Protein AF-A0AAV1S290-F1 (afdb_monomer)

pLDDT: mean 89.33, std 6.55, range [64.69, 96.38]

Organism: NCBI:txid77055

Sequence (113 aa):
MLTPLIVGIFFGVETLSGVLAGSLVSGVQIAISASNTGGAWGNAKKLYREHARSLGPKGSDPYKAAVIGDTIGDPLKDTSRSSLNILIKLMAVGSLVFASFFATHGGLLFKIF

InterPro domains:
  IPR004131 Pyrophosphate-energised proton pump [PF03030] (1-98)
  IPR004131 Pyrophosphate-energised proton pump [PTHR31998] (1-102)

Radius of gyration: 21.75 Å; Cα contacts (8 Å, |Δi|>4): 122; chains: 1; bounding box: 54×18×57 Å

Secondary structure (DSSP, 8-state):
-HHHHHHHHHHHHHHHHHHHHHHHHHHHHHHHHHHHHHHHHHHHHHHHHH-HHHH--TTSHHHHHHHHHHHHHHIIIIIIHHHHHHHHHHHHHHHHHTHHHHHHH--HHHHH-

Foldseek 3Di:
DCVLVVCLAAANDVSLVVVLVVLVVVLVVQLVVLQVQLVVLVVVLVCCVVPCVPQNHPPDPSNVVSVVSNVVSCCSNPPSNVVSVVVSVCSVVVNVVCVVVSNVRHNNNVVVD

Solvent-accessible surface area (backbone atoms only — not comparable to full-atom values): 5774 Å² total; per-residue (Å²): 122,62,61,50,55,54,36,17,40,40,55,10,59,69,52,37,49,52,51,53,54,52,50,47,67,54,46,52,55,53,31,52,51,31,30,50,53,13,49,49,25,42,49,51,39,48,46,36,72,76,39,28,90,81,69,39,45,88,84,35,71,67,46,51,53,27,48,52,43,22,64,62,14,45,54,29,37,69,45,51,24,57,49,46,59,48,50,49,52,51,44,53,52,52,39,60,76,42,39,72,55,22,70,74,68,23,20,45,54,77,72,78,106

Structure (mmCIF, N/CA/C/O backbone):
data_AF-A0AAV1S290-F1
#
_entry.id   AF-A0AAV1S290-F1
#
loop_
_atom_site.group_PDB
_atom_site.id
_atom_site.type_symbol
_atom_site.label_atom_id
_atom_site.label_alt_id
_atom_site.label_comp_id
_atom_site.label_asym_id
_atom_site.label_entity_id
_atom_site.label_seq_id
_atom_site.pdbx_PDB_ins_code
_atom_site.Cartn_x
_atom_site.Cartn_y
_atom_site.Cartn_z
_atom_site.occupancy
_atom_site.B_iso_or_equiv
_atom_site.auth_seq_id
_atom_site.auth_comp_id
_atom_site.auth_asym_id
_atom_site.auth_atom_id
_atom_site.pdbx_PDB_model_num
ATOM 1 N N . MET A 1 1 ? -4.314 8.255 9.714 1.00 81.44 1 MET A N 1
ATOM 2 C CA . MET A 1 1 ? -4.560 9.095 10.908 1.00 81.44 1 MET A CA 1
ATOM 3 C C . MET A 1 1 ? -6.001 9.006 11.367 1.00 81.44 1 MET A C 1
ATOM 5 O O . MET A 1 1 ? -6.225 8.589 12.489 1.00 81.44 1 MET A O 1
ATOM 9 N N . LEU A 1 2 ? -6.973 9.337 10.513 1.00 92.44 2 LEU A N 1
ATOM 10 C CA . LEU A 1 2 ? -8.388 9.301 10.901 1.00 92.44 2 LEU A CA 1
ATOM 11 C C . LEU A 1 2 ? -8.963 7.881 11.003 1.00 92.44 2 LEU A C 1
ATOM 13 O O . LEU A 1 2 ? -9.849 7.655 11.814 1.00 92.44 2 LEU A O 1
ATOM 17 N N . THR A 1 3 ? -8.441 6.917 10.235 1.00 93.94 3 THR A N 1
ATOM 18 C CA . THR A 1 3 ? -8.982 5.548 10.193 1.00 93.94 3 THR A CA 1
ATOM 19 C C . THR A 1 3 ? -9.060 4.877 11.570 1.00 93.94 3 THR A C 1
ATOM 21 O O . THR A 1 3 ? -10.154 4.443 11.918 1.00 93.94 3 THR A O 1
ATOM 24 N N . PRO A 1 4 ? -7.995 4.839 12.403 1.00 93.00 4 PRO A N 1
ATOM 25 C CA . PRO A 1 4 ? -8.104 4.258 13.742 1.00 93.00 4 PRO A CA 1
ATOM 26 C C . PRO A 1 4 ? -9.115 4.967 14.646 1.00 93.00 4 PRO A C 1
ATOM 28 O O . PRO A 1 4 ? -9.819 4.305 15.398 1.00 93.00 4 PRO A O 1
ATOM 31 N N . LEU A 1 5 ? -9.220 6.298 14.550 1.00 94.50 5 LEU A N 1
ATOM 32 C CA . LEU A 1 5 ? -10.158 7.088 15.353 1.00 94.50 5 LEU A CA 1
ATOM 33 C C . LEU A 1 5 ? -11.606 6.785 14.965 1.00 94.50 5 LEU A C 1
ATOM 35 O O . LEU A 1 5 ? -12.413 6.461 15.825 1.00 94.50 5 LEU A O 1
ATOM 39 N N . ILE A 1 6 ? -11.924 6.845 13.671 1.00 95.75 6 ILE A N 1
ATOM 40 C CA . ILE A 1 6 ? -13.277 6.591 13.164 1.00 95.75 6 ILE A CA 1
ATOM 41 C C . ILE A 1 6 ? -13.682 5.144 13.463 1.00 95.75 6 ILE A C 1
ATOM 43 O O . ILE A 1 6 ? -14.743 4.905 14.034 1.00 95.75 6 ILE A O 1
ATOM 47 N N . VAL A 1 7 ? -12.827 4.173 13.129 1.00 96.38 7 VAL A N 1
ATOM 48 C CA . VAL A 1 7 ? -13.148 2.755 13.334 1.00 96.38 7 VAL A CA 1
ATOM 49 C C . VAL A 1 7 ? -13.249 2.428 14.825 1.00 96.38 7 VAL A C 1
ATOM 51 O O . VAL A 1 7 ? -14.226 1.812 15.238 1.00 96.38 7 VAL A O 1
ATOM 54 N N . GLY A 1 8 ? -12.308 2.893 15.650 1.00 93.81 8 GLY A N 1
ATOM 55 C CA . GLY A 1 8 ? -12.325 2.645 17.092 1.00 93.81 8 GLY A CA 1
ATOM 56 C C . GLY A 1 8 ? -13.527 3.276 17.804 1.00 93.81 8 GLY A C 1
ATOM 57 O O . GLY A 1 8 ? -14.170 2.618 18.621 1.00 93.81 8 GLY A O 1
ATOM 58 N N . ILE A 1 9 ? -13.884 4.522 17.467 1.00 95.88 9 ILE A N 1
ATOM 59 C CA . ILE A 1 9 ? -15.011 5.236 18.092 1.00 95.88 9 ILE A CA 1
ATOM 60 C C . ILE A 1 9 ? -16.352 4.607 17.699 1.00 95.88 9 ILE A C 1
ATOM 62 O O . ILE A 1 9 ? -17.172 4.313 18.568 1.00 95.88 9 ILE A O 1
ATOM 66 N N . PHE A 1 10 ? -16.586 4.373 16.407 1.00 96.19 10 PHE A N 1
ATOM 67 C CA . PHE A 1 10 ? -17.898 3.924 15.939 1.00 96.19 10 PHE A CA 1
ATOM 68 C C . PHE A 1 10 ? -18.083 2.405 16.018 1.00 96.19 10 PHE A C 1
ATOM 70 O O . PHE A 1 10 ? -19.162 1.957 16.397 1.00 96.19 10 PHE A O 1
ATOM 77 N N . PHE A 1 11 ? -17.044 1.620 15.718 1.00 95.81 11 PHE A N 1
ATOM 78 C CA . PHE A 1 11 ? -17.137 0.166 15.518 1.00 95.81 11 PHE A CA 1
ATOM 79 C C . PHE A 1 11 ? -16.351 -0.673 16.539 1.00 95.81 11 PHE A C 1
ATOM 81 O O . PHE A 1 11 ? -16.409 -1.900 16.488 1.00 95.81 11 PHE A O 1
ATOM 88 N N . GLY A 1 12 ? -15.623 -0.045 17.464 1.00 94.12 12 GLY A N 1
ATOM 89 C CA . GLY A 1 12 ? -14.958 -0.745 18.564 1.00 94.12 12 GLY A CA 1
ATOM 90 C C . GLY A 1 12 ? -13.632 -1.416 18.195 1.00 94.12 12 GLY A C 1
ATOM 91 O O . GLY A 1 12 ? -13.101 -1.273 17.087 1.00 94.12 12 GLY A O 1
ATOM 92 N N . VAL A 1 13 ? -13.060 -2.119 19.175 1.00 94.69 13 VAL A N 1
ATOM 93 C CA . VAL A 1 13 ? -11.685 -2.645 19.123 1.00 94.69 13 VAL A CA 1
ATOM 94 C C . VAL A 1 13 ? -11.570 -3.914 18.278 1.00 94.69 13 VAL A C 1
ATOM 96 O O . VAL A 1 13 ? -10.538 -4.143 17.646 1.00 94.69 13 VAL A O 1
ATOM 99 N N . GLU A 1 14 ? -12.633 -4.707 18.200 1.00 94.62 14 GLU A N 1
ATOM 100 C CA . GLU A 1 14 ? -12.727 -5.934 17.411 1.00 94.62 14 GLU A CA 1
ATOM 101 C C . GLU A 1 14 ? -12.650 -5.607 15.916 1.00 94.62 14 GLU A C 1
ATOM 103 O O . GLU A 1 14 ? -11.806 -6.140 15.192 1.00 94.62 14 GLU A O 1
ATOM 108 N N . THR A 1 15 ? -13.460 -4.641 15.467 1.00 95.50 15 THR A N 1
ATOM 109 C CA . THR A 1 15 ? -13.440 -4.159 14.078 1.00 95.50 15 THR A CA 1
ATOM 110 C C . THR A 1 15 ? -12.101 -3.504 13.748 1.00 95.50 15 THR A C 1
ATOM 112 O O . THR A 1 15 ? -11.517 -3.771 12.695 1.00 95.50 15 THR A O 1
ATOM 115 N N . LEU A 1 16 ? -11.570 -2.684 14.663 1.00 94.00 16 LEU A N 1
ATOM 116 C CA . LEU A 1 16 ? -10.261 -2.053 14.495 1.00 94.00 16 LEU A CA 1
ATOM 117 C C . LEU A 1 16 ? -9.142 -3.094 14.339 1.00 94.00 16 LEU A C 1
ATOM 119 O O . LEU A 1 16 ? -8.261 -2.919 13.498 1.00 94.00 16 LEU A O 1
ATOM 123 N N . SER A 1 17 ? -9.205 -4.203 15.077 1.00 93.81 17 SER A N 1
ATOM 124 C CA . SER A 1 17 ? -8.230 -5.296 14.983 1.00 93.81 17 SER A CA 1
ATOM 125 C C . SER A 1 17 ? -8.263 -5.968 13.607 1.00 93.81 17 SER A C 1
ATOM 127 O O . SER A 1 17 ? -7.209 -6.211 13.014 1.00 93.81 17 SER A O 1
ATOM 129 N N . GLY A 1 18 ? -9.460 -6.184 13.051 1.00 95.75 18 GLY A N 1
ATOM 130 C CA . GLY A 1 18 ? -9.635 -6.673 11.680 1.00 95.75 18 GLY A CA 1
ATOM 131 C C . GLY A 1 18 ? -9.061 -5.718 10.628 1.00 95.75 18 GLY A C 1
ATOM 132 O O . GLY A 1 18 ? -8.340 -6.150 9.726 1.00 95.75 18 GLY A O 1
ATOM 133 N N . VAL A 1 19 ? -9.303 -4.410 10.772 1.00 95.25 19 VAL A N 1
ATOM 134 C CA . VAL A 1 19 ? -8.745 -3.382 9.874 1.00 95.25 19 VAL A CA 1
ATOM 135 C C . VAL A 1 19 ? -7.216 -3.369 9.927 1.00 95.25 19 VAL A C 1
ATOM 137 O O . VAL A 1 19 ? -6.567 -3.309 8.881 1.00 95.25 19 VAL A O 1
ATOM 140 N N . LEU A 1 20 ? -6.621 -3.467 11.119 1.00 93.38 20 LEU A N 1
ATOM 141 C CA . LEU A 1 20 ? -5.167 -3.509 11.276 1.00 93.38 20 LEU A CA 1
ATOM 142 C C . LEU A 1 20 ? -4.565 -4.749 10.609 1.00 93.38 20 LEU A C 1
ATOM 144 O O . LEU A 1 20 ? -3.660 -4.605 9.784 1.00 93.38 20 LEU A O 1
ATOM 148 N N . ALA A 1 21 ? -5.102 -5.939 10.895 1.00 94.75 21 ALA A N 1
ATOM 149 C CA . ALA A 1 21 ? -4.636 -7.186 10.293 1.00 94.75 21 ALA A CA 1
ATOM 150 C C . ALA A 1 21 ? -4.772 -7.167 8.760 1.00 94.75 21 ALA A C 1
ATOM 152 O O . ALA A 1 21 ? -3.809 -7.464 8.050 1.00 94.75 21 ALA A O 1
ATOM 153 N N . GLY A 1 22 ? -5.929 -6.737 8.243 1.00 94.44 22 GLY A N 1
ATOM 154 C CA . GLY A 1 22 ? -6.194 -6.635 6.807 1.00 94.44 22 GLY A CA 1
ATOM 155 C C . GLY A 1 22 ? -5.287 -5.625 6.101 1.00 94.44 22 GLY A C 1
ATOM 156 O O . GLY A 1 22 ? -4.729 -5.920 5.041 1.00 94.44 22 GLY A O 1
ATOM 157 N N . SER A 1 23 ? -5.086 -4.448 6.701 1.00 92.75 23 SER A N 1
ATOM 158 C CA . SER A 1 23 ? -4.217 -3.405 6.140 1.00 92.75 23 SER A CA 1
ATOM 159 C C . SER A 1 23 ? -2.750 -3.835 6.066 1.00 92.75 23 SER A C 1
ATOM 161 O O . SER A 1 23 ? -2.059 -3.488 5.110 1.00 92.75 23 SER A O 1
ATOM 163 N N . LEU A 1 24 ? -2.289 -4.639 7.030 1.00 91.44 24 LEU A N 1
ATOM 164 C CA . LEU A 1 24 ? -0.942 -5.195 7.035 1.00 91.44 24 LEU A CA 1
ATOM 165 C C . LEU A 1 24 ? -0.753 -6.193 5.887 1.00 91.44 24 LEU A C 1
ATOM 167 O O . LEU A 1 24 ? 0.147 -6.014 5.066 1.00 91.44 24 LEU A O 1
ATOM 171 N N . VAL A 1 25 ? -1.597 -7.228 5.809 1.00 93.56 25 VAL A N 1
ATOM 172 C CA . VAL A 1 25 ? -1.405 -8.316 4.832 1.00 93.56 25 VAL A CA 1
ATOM 173 C C . VAL A 1 25 ? -1.596 -7.849 3.389 1.00 93.56 25 VAL A C 1
ATOM 175 O O . VAL A 1 25 ? -0.859 -8.284 2.508 1.00 93.56 25 VAL A O 1
ATOM 178 N N . SER A 1 26 ? -2.524 -6.920 3.146 1.00 92.56 26 SER A N 1
ATOM 179 C CA . SER A 1 26 ? -2.747 -6.348 1.811 1.00 92.56 26 SER A CA 1
ATOM 180 C C . SER A 1 26 ? -1.699 -5.292 1.445 1.00 92.56 26 SER A C 1
ATOM 182 O O . SER A 1 26 ? -1.133 -5.319 0.350 1.00 92.56 26 SER A O 1
ATOM 184 N N . GLY A 1 27 ? -1.382 -4.378 2.368 1.00 89.88 27 GLY A N 1
ATOM 185 C CA . GLY A 1 27 ? -0.470 -3.265 2.115 1.00 89.88 27 GLY A CA 1
ATOM 186 C C . GLY A 1 27 ? 0.961 -3.715 1.822 1.00 89.88 27 GLY A C 1
ATOM 187 O O . GLY A 1 27 ? 1.622 -3.130 0.963 1.00 89.88 27 GLY A O 1
ATOM 188 N N . VAL A 1 28 ? 1.428 -4.788 2.470 1.00 90.00 28 VAL A N 1
ATOM 189 C CA . VAL A 1 28 ? 2.767 -5.353 2.229 1.00 90.00 28 VAL A CA 1
ATOM 190 C C . VAL A 1 28 ? 2.919 -5.852 0.788 1.00 90.00 28 VAL A C 1
ATOM 192 O O . VAL A 1 28 ? 3.946 -5.594 0.161 1.00 90.00 28 VAL A O 1
ATOM 195 N N . GLN A 1 29 ? 1.899 -6.505 0.226 1.00 91.88 29 GLN A N 1
ATOM 196 C CA . GLN A 1 29 ? 1.952 -7.026 -1.146 1.00 91.88 29 GLN A CA 1
ATOM 197 C C . GLN A 1 29 ? 2.094 -5.896 -2.179 1.00 91.88 29 GLN A C 1
ATOM 199 O O . GLN A 1 29 ? 2.936 -5.961 -3.082 1.00 91.88 29 GLN A O 1
ATOM 204 N N . ILE A 1 30 ? 1.316 -4.822 -2.018 1.00 91.56 30 ILE A N 1
ATOM 205 C CA . ILE A 1 30 ? 1.379 -3.653 -2.906 1.00 91.56 30 ILE A CA 1
ATOM 206 C C . ILE A 1 30 ? 2.710 -2.912 -2.730 1.00 91.56 30 ILE A C 1
ATOM 208 O O . ILE A 1 30 ? 3.341 -2.541 -3.716 1.00 91.56 30 ILE A O 1
ATOM 212 N N . ALA A 1 31 ? 3.189 -2.747 -1.494 1.00 89.00 31 ALA A N 1
ATOM 213 C CA . ALA A 1 31 ? 4.458 -2.071 -1.234 1.00 89.00 31 ALA A CA 1
ATOM 214 C C . ALA A 1 31 ? 5.650 -2.791 -1.892 1.00 89.00 31 ALA A C 1
ATOM 216 O O . ALA A 1 31 ? 6.515 -2.141 -2.484 1.00 89.00 31 ALA A O 1
ATOM 217 N N . ILE A 1 32 ? 5.684 -4.127 -1.824 1.00 90.81 32 ILE A N 1
ATOM 218 C CA . ILE A 1 32 ? 6.743 -4.937 -2.442 1.00 90.81 32 ILE A CA 1
ATOM 219 C C . ILE A 1 32 ? 6.655 -4.869 -3.968 1.00 90.81 32 ILE A C 1
ATOM 221 O O . ILE A 1 32 ? 7.661 -4.605 -4.627 1.00 90.81 32 ILE A O 1
ATOM 225 N N . SER A 1 33 ? 5.466 -5.073 -4.540 1.00 92.31 33 SER A N 1
ATOM 226 C CA . SER A 1 33 ? 5.292 -5.047 -5.997 1.00 92.31 33 SER A CA 1
ATOM 227 C C . SER A 1 33 ? 5.632 -3.678 -6.597 1.00 92.31 33 SER A C 1
ATOM 229 O O . SER A 1 33 ? 6.402 -3.616 -7.552 1.00 92.31 33 SER A O 1
ATOM 231 N N . ALA A 1 34 ? 5.173 -2.579 -5.991 1.00 91.12 34 ALA A N 1
ATOM 232 C CA . ALA A 1 34 ? 5.497 -1.218 -6.422 1.00 91.12 34 ALA A CA 1
ATOM 233 C C . ALA A 1 34 ? 7.011 -0.940 -6.382 1.00 91.12 34 ALA A C 1
ATOM 235 O O . ALA A 1 34 ? 7.577 -0.405 -7.337 1.00 91.12 34 ALA A O 1
ATOM 236 N N . SER A 1 35 ? 7.678 -1.369 -5.305 1.00 90.12 35 SER A N 1
ATOM 237 C CA . SER A 1 35 ? 9.131 -1.253 -5.159 1.00 90.12 35 SER A CA 1
ATOM 238 C C . SER A 1 35 ? 9.889 -1.998 -6.250 1.00 90.12 35 SER A C 1
ATOM 240 O O . SER A 1 35 ? 10.821 -1.458 -6.845 1.00 90.12 35 SER A O 1
ATOM 242 N N . ASN A 1 36 ? 9.518 -3.256 -6.476 1.00 92.75 36 ASN A N 1
ATOM 243 C CA . ASN A 1 36 ? 10.235 -4.132 -7.391 1.00 92.75 36 ASN A CA 1
ATOM 244 C C . ASN A 1 36 ? 10.031 -3.683 -8.835 1.00 92.75 36 ASN A C 1
ATOM 246 O O . ASN A 1 36 ? 11.000 -3.606 -9.584 1.00 92.75 36 ASN A O 1
ATOM 250 N N . THR A 1 37 ? 8.805 -3.310 -9.201 1.00 93.19 37 THR A N 1
ATOM 251 C CA . THR A 1 37 ? 8.490 -2.794 -10.534 1.00 93.19 37 THR A CA 1
ATOM 252 C C . THR A 1 37 ? 9.225 -1.485 -10.817 1.00 93.19 37 THR A C 1
ATOM 254 O O . THR A 1 37 ? 9.898 -1.372 -11.842 1.00 93.19 37 THR A O 1
ATOM 257 N N . GLY A 1 38 ? 9.183 -0.514 -9.897 1.00 92.44 38 GLY A N 1
ATOM 258 C CA . GLY A 1 38 ? 9.892 0.751 -10.097 1.00 92.44 38 GLY A CA 1
ATOM 259 C C . GLY A 1 38 ? 11.416 0.584 -10.125 1.00 92.44 38 GLY A C 1
ATOM 260 O O . GLY A 1 38 ? 12.093 1.203 -10.947 1.00 92.44 38 GLY A O 1
ATOM 261 N N . GLY A 1 39 ? 11.966 -0.299 -9.285 1.00 91.56 39 GLY A N 1
ATOM 262 C CA . GLY A 1 39 ? 13.388 -0.650 -9.319 1.00 91.56 39 GLY A CA 1
ATOM 263 C C . GLY A 1 39 ? 13.798 -1.347 -10.620 1.00 91.56 39 GLY A C 1
ATOM 264 O O . GLY A 1 39 ? 14.838 -1.022 -11.193 1.00 91.56 39 GLY A O 1
ATOM 265 N N . ALA A 1 40 ? 12.966 -2.260 -11.128 1.00 93.94 40 ALA A N 1
ATOM 266 C CA . ALA A 1 40 ? 13.210 -2.963 -12.383 1.00 93.94 40 ALA A CA 1
ATOM 267 C C . ALA A 1 40 ? 13.234 -2.004 -13.580 1.00 93.94 40 ALA A C 1
ATOM 269 O O . ALA A 1 40 ? 14.162 -2.072 -14.385 1.00 93.94 40 ALA A O 1
ATOM 270 N N . TRP A 1 41 ? 12.281 -1.071 -13.678 1.00 93.06 41 TRP A N 1
ATOM 271 C CA . TRP A 1 41 ? 12.271 -0.078 -14.757 1.00 93.06 41 TRP A CA 1
ATOM 272 C C . TRP A 1 41 ? 13.441 0.909 -14.680 1.00 93.06 41 TRP A C 1
ATOM 274 O O . TRP A 1 41 ? 14.052 1.205 -15.712 1.00 93.06 41 TRP A O 1
ATOM 284 N N . GLY A 1 42 ? 13.839 1.335 -13.478 1.00 91.25 42 GLY A N 1
ATOM 285 C CA . GLY A 1 42 ? 15.040 2.158 -13.305 1.00 91.25 42 GLY A CA 1
ATOM 286 C C . GLY A 1 42 ? 16.323 1.435 -13.714 1.00 91.25 42 GLY A C 1
ATOM 287 O O . GLY A 1 42 ? 17.156 1.990 -14.440 1.00 91.25 42 GLY A O 1
ATOM 288 N N . ASN A 1 43 ? 16.454 0.161 -13.337 1.00 91.62 43 ASN A N 1
ATOM 289 C CA . ASN A 1 43 ? 17.580 -0.673 -13.754 1.00 91.62 43 ASN A CA 1
ATOM 290 C C . ASN A 1 43 ? 17.566 -0.935 -15.266 1.00 91.62 43 ASN A C 1
ATOM 292 O O . ASN A 1 43 ? 18.614 -0.847 -15.902 1.00 91.62 43 ASN A O 1
ATOM 296 N N . ALA A 1 44 ? 16.396 -1.166 -15.867 1.00 89.25 44 ALA A N 1
ATOM 297 C CA . ALA A 1 44 ? 16.260 -1.338 -17.311 1.00 89.25 44 ALA A CA 1
ATOM 298 C C . ALA A 1 44 ? 16.757 -0.101 -18.074 1.00 89.25 44 ALA A C 1
ATOM 300 O O . ALA A 1 44 ? 17.592 -0.223 -18.968 1.00 89.25 44 ALA A O 1
ATOM 301 N N . LYS A 1 45 ? 16.350 1.111 -17.675 1.00 88.12 45 LYS A N 1
ATOM 302 C CA . LYS A 1 45 ? 16.869 2.365 -18.253 1.00 88.12 45 LYS A CA 1
ATOM 303 C C . LYS A 1 45 ? 18.383 2.513 -18.070 1.00 88.12 45 LYS A C 1
ATOM 305 O O . LYS A 1 45 ? 19.057 3.027 -18.968 1.00 88.12 45 LYS A O 1
ATOM 310 N N . LYS A 1 46 ? 18.935 2.085 -16.928 1.00 87.38 46 LYS A N 1
ATOM 311 C CA . LYS A 1 46 ? 20.386 2.104 -16.681 1.00 87.38 46 LYS A CA 1
ATOM 312 C C . LYS A 1 46 ? 21.130 1.141 -17.614 1.00 87.38 46 LYS A C 1
ATOM 314 O O . LYS A 1 46 ? 22.153 1.538 -18.169 1.00 87.38 46 LYS A O 1
ATOM 319 N N . LEU A 1 47 ? 20.583 -0.048 -17.876 1.00 86.94 47 LEU A N 1
ATOM 320 C CA . LEU A 1 47 ? 21.175 -1.031 -18.791 1.00 86.94 47 LEU A CA 1
ATOM 321 C C . LEU A 1 47 ? 21.361 -0.481 -20.209 1.00 86.94 47 LEU A C 1
ATOM 323 O O . LEU A 1 47 ? 22.408 -0.718 -20.801 1.00 86.94 47 LEU A O 1
ATOM 327 N N . TYR A 1 48 ? 20.431 0.329 -20.727 1.00 83.69 48 TYR A N 1
ATOM 328 C CA . TYR A 1 48 ? 20.615 1.002 -22.025 1.00 83.69 48 TYR A CA 1
ATOM 329 C C . TYR A 1 48 ? 21.790 1.996 -22.039 1.00 83.69 48 TYR A C 1
ATOM 331 O O . TYR A 1 48 ? 22.345 2.280 -23.099 1.00 83.69 48 TYR A O 1
ATOM 339 N N . ARG A 1 49 ? 22.188 2.547 -20.882 1.00 72.25 49 ARG A N 1
ATOM 340 C CA . ARG A 1 49 ? 23.371 3.421 -20.783 1.00 72.25 49 ARG A CA 1
ATOM 341 C C . ARG A 1 49 ? 24.669 2.619 -20.815 1.00 72.25 49 ARG A C 1
ATOM 343 O O . ARG A 1 49 ? 25.644 3.098 -21.379 1.00 72.25 49 ARG A O 1
ATOM 350 N N . GLU A 1 50 ? 24.668 1.432 -20.214 1.00 80.69 50 GLU A N 1
ATOM 351 C CA . GLU A 1 50 ? 25.842 0.557 -20.092 1.00 80.69 50 GLU A CA 1
ATOM 352 C C . GLU A 1 50 ? 26.034 -0.334 -21.340 1.00 80.69 50 GLU A C 1
ATOM 354 O O . GLU A 1 50 ? 27.161 -0.567 -21.763 1.00 80.69 50 GLU A O 1
ATOM 359 N N . HIS A 1 51 ? 24.943 -0.752 -21.995 1.00 78.44 51 HIS A N 1
ATOM 360 C CA . HIS A 1 51 ? 24.922 -1.675 -23.141 1.00 78.44 51 HIS A CA 1
ATOM 361 C C . HIS A 1 51 ? 24.371 -1.021 -24.421 1.00 78.44 51 HIS A C 1
ATOM 363 O O . HIS A 1 51 ? 23.672 -1.642 -25.224 1.00 78.44 51 HIS A O 1
ATOM 369 N N . ALA A 1 52 ? 24.716 0.250 -24.640 1.00 67.19 52 ALA A N 1
ATOM 370 C CA . ALA A 1 52 ? 24.238 1.051 -25.771 1.00 67.19 52 ALA A CA 1
ATOM 371 C C . ALA A 1 52 ? 24.535 0.436 -27.158 1.00 67.19 52 ALA A C 1
ATOM 373 O O . ALA A 1 52 ? 23.842 0.742 -28.126 1.00 67.19 52 ALA A O 1
ATOM 374 N N . ARG A 1 53 ? 25.551 -0.436 -27.267 1.00 64.69 53 ARG A N 1
ATOM 375 C CA . ARG A 1 53 ? 25.917 -1.123 -28.520 1.00 64.69 53 ARG A CA 1
ATOM 376 C C . ARG A 1 53 ? 24.967 -2.257 -28.920 1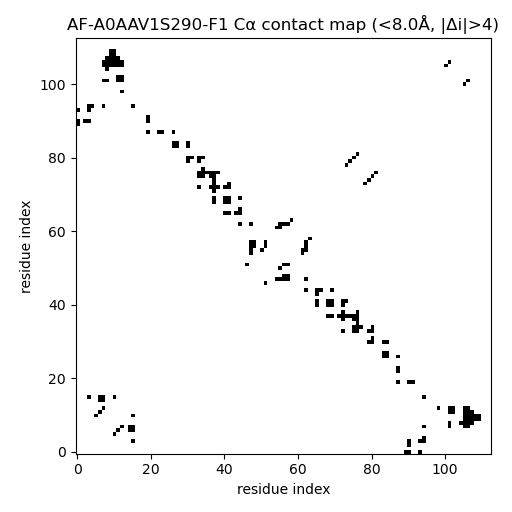.00 64.69 53 ARG A C 1
ATOM 378 O O . ARG A 1 53 ? 24.872 -2.522 -30.111 1.00 64.69 53 ARG A O 1
ATOM 385 N N . SER A 1 54 ? 24.301 -2.923 -27.974 1.00 72.81 54 SER A N 1
ATOM 386 C CA . SER A 1 54 ? 23.417 -4.069 -28.261 1.00 72.81 54 SER A CA 1
ATOM 387 C C . SER A 1 54 ? 21.933 -3.724 -28.167 1.00 72.81 54 SER A C 1
ATOM 389 O O . SER A 1 54 ? 21.135 -4.266 -28.923 1.00 72.81 54 SER A O 1
ATOM 391 N N . LEU A 1 55 ? 21.562 -2.817 -27.258 1.00 72.38 55 LEU A N 1
ATOM 392 C CA . LEU A 1 55 ? 20.167 -2.441 -27.005 1.00 72.38 55 LEU A CA 1
ATOM 393 C C . LEU A 1 55 ? 19.745 -1.160 -27.744 1.00 72.38 55 LEU A C 1
ATOM 395 O O . LEU A 1 55 ? 18.558 -0.894 -27.899 1.00 72.38 55 LEU A O 1
ATOM 399 N N . GLY A 1 56 ? 20.711 -0.384 -28.234 1.00 71.31 56 GLY A N 1
ATOM 400 C CA . GLY A 1 56 ? 20.490 0.877 -28.935 1.00 71.31 56 GLY A CA 1
ATOM 401 C C . GLY A 1 56 ? 21.008 2.084 -28.143 1.00 71.31 56 GLY A C 1
ATOM 402 O O . GLY A 1 56 ? 20.981 2.088 -26.908 1.00 71.31 56 GLY A O 1
ATOM 403 N N . PRO A 1 57 ? 21.498 3.131 -28.832 1.00 76.25 57 PRO A N 1
ATOM 404 C CA . PRO A 1 57 ? 22.070 4.303 -28.184 1.00 76.25 57 PRO A CA 1
ATOM 405 C C . PRO A 1 57 ? 21.000 5.148 -27.483 1.00 76.25 57 PRO A C 1
ATOM 407 O O . PRO A 1 57 ? 19.799 5.045 -27.760 1.00 76.25 57 PRO A O 1
ATOM 410 N N . LYS A 1 58 ? 21.440 6.045 -26.591 1.00 76.06 58 LYS A N 1
ATOM 411 C CA . LYS A 1 58 ? 20.566 7.075 -26.010 1.00 76.06 58 LYS A CA 1
ATOM 412 C C . LYS A 1 58 ? 19.851 7.842 -27.126 1.00 76.06 58 L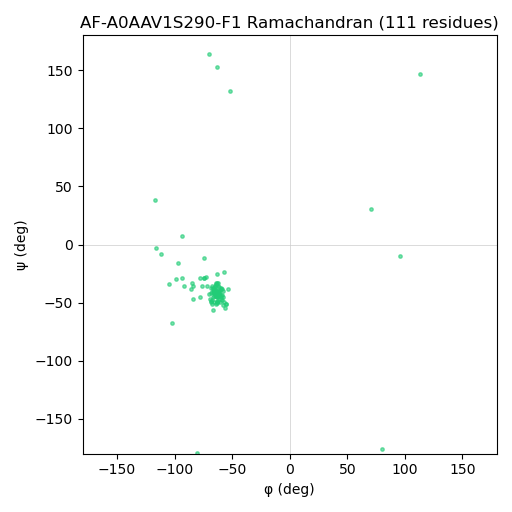YS A C 1
ATOM 414 O O . LYS A 1 58 ? 20.487 8.296 -28.070 1.00 76.06 58 LYS A O 1
ATOM 419 N N . GLY A 1 59 ? 18.538 8.000 -26.984 1.00 78.50 59 GLY A N 1
ATOM 420 C CA . GLY A 1 59 ? 17.685 8.670 -27.972 1.00 78.50 59 GLY A CA 1
ATOM 421 C C . GLY A 1 59 ? 16.994 7.727 -28.961 1.00 78.50 59 GLY A C 1
ATOM 422 O O . GLY A 1 59 ? 16.070 8.166 -29.641 1.00 78.50 59 GLY A O 1
ATOM 423 N N . SER A 1 60 ? 17.368 6.444 -28.989 1.00 85.12 60 SER A N 1
ATOM 424 C CA . SER A 1 60 ? 16.602 5.410 -29.691 1.00 85.12 60 SER A CA 1
ATOM 425 C C . SER A 1 60 ? 15.207 5.232 -29.076 1.00 85.12 60 SER A C 1
ATOM 427 O O . SER A 1 60 ? 14.992 5.495 -27.889 1.00 85.12 60 SER A O 1
ATOM 429 N N . ASP A 1 61 ? 14.246 4.780 -29.873 1.00 87.75 61 ASP A N 1
ATOM 430 C CA . ASP A 1 61 ? 12.880 4.528 -29.406 1.00 87.75 61 ASP A CA 1
ATOM 431 C C . ASP A 1 61 ? 12.786 3.517 -28.245 1.00 87.75 61 ASP A C 1
ATOM 433 O O . ASP A 1 61 ? 12.076 3.820 -27.280 1.00 87.75 61 ASP A O 1
ATOM 437 N N . PRO A 1 62 ? 13.550 2.402 -28.210 1.00 85.75 62 PRO A N 1
ATOM 438 C CA . PRO A 1 62 ? 13.571 1.531 -27.032 1.00 85.75 62 PRO A CA 1
ATOM 439 C C . PRO A 1 62 ? 14.133 2.219 -25.773 1.00 85.75 62 PRO A C 1
ATOM 441 O O . PRO A 1 62 ? 13.627 1.993 -24.672 1.00 85.75 62 PRO A O 1
ATOM 444 N N . TYR A 1 63 ? 15.105 3.133 -25.906 1.00 88.00 63 TYR A N 1
ATOM 445 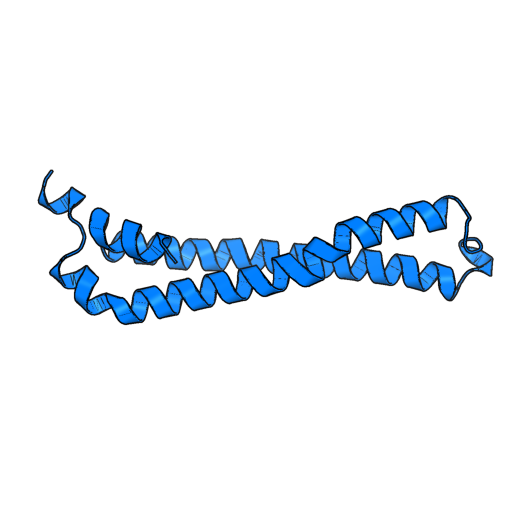C CA . TYR A 1 63 ? 15.573 3.942 -24.773 1.00 88.00 63 TYR A CA 1
ATOM 446 C C . TYR A 1 63 ? 14.485 4.897 -24.262 1.00 88.00 63 TYR A C 1
ATOM 448 O O . TYR A 1 63 ? 14.312 5.031 -23.051 1.00 88.00 63 TYR A O 1
ATOM 456 N N . LYS A 1 64 ? 13.727 5.547 -25.157 1.00 89.31 64 LYS A N 1
ATOM 457 C CA . LYS A 1 64 ? 12.606 6.419 -24.760 1.00 89.31 64 LYS A CA 1
ATOM 458 C C . LYS A 1 64 ? 11.528 5.632 -24.011 1.00 89.31 64 LYS A C 1
ATOM 460 O O . LYS A 1 64 ? 11.047 6.109 -22.988 1.00 89.31 64 LYS A O 1
ATOM 465 N N . ALA A 1 65 ? 11.209 4.415 -24.456 1.00 89.50 65 ALA A N 1
ATOM 466 C CA . ALA A 1 65 ? 10.275 3.537 -23.753 1.00 89.50 65 ALA A CA 1
ATOM 467 C C . ALA A 1 65 ? 10.770 3.177 -22.339 1.00 89.50 65 ALA A C 1
ATOM 469 O O . ALA A 1 65 ? 10.007 3.252 -21.377 1.00 89.50 65 ALA A O 1
ATOM 470 N N . ALA A 1 66 ? 12.064 2.871 -22.184 1.00 90.31 66 ALA A N 1
ATOM 471 C CA . ALA A 1 66 ? 12.660 2.622 -20.870 1.00 90.31 66 ALA A CA 1
ATOM 472 C C . ALA A 1 66 ? 12.638 3.866 -19.960 1.00 90.31 66 ALA A C 1
ATOM 474 O O . ALA A 1 66 ? 12.451 3.741 -18.751 1.00 90.31 66 ALA A O 1
ATOM 475 N N . VAL A 1 67 ? 12.792 5.070 -20.526 1.00 92.12 67 VAL A N 1
ATOM 476 C CA . VAL A 1 67 ? 12.639 6.331 -19.781 1.00 92.12 67 VAL A CA 1
ATOM 477 C C . VAL A 1 67 ? 11.209 6.502 -19.275 1.00 92.12 67 VAL A C 1
ATOM 479 O O . VAL A 1 67 ? 11.044 6.822 -18.103 1.00 92.12 67 VAL A O 1
ATOM 482 N N . ILE A 1 68 ? 10.198 6.229 -20.107 1.00 93.69 68 ILE A N 1
ATOM 483 C CA . ILE A 1 68 ? 8.787 6.283 -19.693 1.00 93.69 68 ILE A CA 1
ATOM 484 C C . ILE A 1 68 ? 8.526 5.296 -18.547 1.00 93.69 68 ILE A C 1
ATOM 486 O O . ILE A 1 68 ? 7.912 5.669 -17.550 1.00 93.69 68 ILE A O 1
ATOM 490 N N . GLY A 1 69 ? 9.036 4.063 -18.654 1.00 93.25 69 GLY A N 1
ATOM 491 C CA . GLY A 1 69 ? 8.921 3.064 -17.588 1.00 93.25 69 GLY A CA 1
ATOM 492 C C . GLY A 1 69 ? 9.522 3.536 -16.261 1.00 93.25 69 GLY A C 1
ATOM 493 O O . GLY A 1 69 ? 8.883 3.412 -15.221 1.00 93.25 69 GLY A O 1
ATOM 494 N N . ASP A 1 70 ? 10.721 4.126 -16.282 1.00 93.31 70 ASP A N 1
ATOM 495 C CA . ASP A 1 70 ? 11.346 4.676 -15.070 1.00 93.31 70 ASP A CA 1
ATOM 496 C C . ASP A 1 70 ? 10.524 5.832 -14.484 1.00 93.31 70 ASP A C 1
ATOM 498 O O . ASP A 1 70 ? 10.273 5.843 -13.286 1.00 93.31 70 ASP A O 1
ATOM 502 N N . THR A 1 71 ? 9.992 6.729 -15.323 1.00 93.44 71 THR A N 1
ATOM 503 C CA . THR A 1 71 ? 9.133 7.840 -14.875 1.00 93.44 71 THR A CA 1
ATOM 504 C C . THR A 1 71 ? 7.837 7.362 -14.216 1.00 93.44 71 THR A C 1
ATOM 506 O O . THR A 1 71 ? 7.380 7.973 -13.253 1.00 93.44 71 THR A O 1
ATOM 509 N N . ILE A 1 72 ? 7.248 6.257 -14.686 1.00 91.94 72 ILE A N 1
ATOM 510 C CA . ILE A 1 72 ? 6.100 5.617 -14.017 1.00 91.94 72 ILE A CA 1
ATOM 511 C C . ILE A 1 72 ? 6.550 4.926 -12.717 1.00 91.94 72 ILE A C 1
ATOM 513 O O . ILE A 1 72 ? 5.822 4.913 -11.724 1.00 91.94 72 ILE A O 1
ATOM 517 N N . GLY A 1 73 ? 7.753 4.351 -12.709 1.00 91.75 73 GLY A N 1
ATOM 518 C CA . GLY A 1 73 ? 8.336 3.640 -11.574 1.00 91.75 73 GLY A CA 1
ATOM 519 C C . GLY A 1 73 ? 8.805 4.527 -10.419 1.00 91.75 73 GLY A C 1
ATOM 520 O O . GLY A 1 73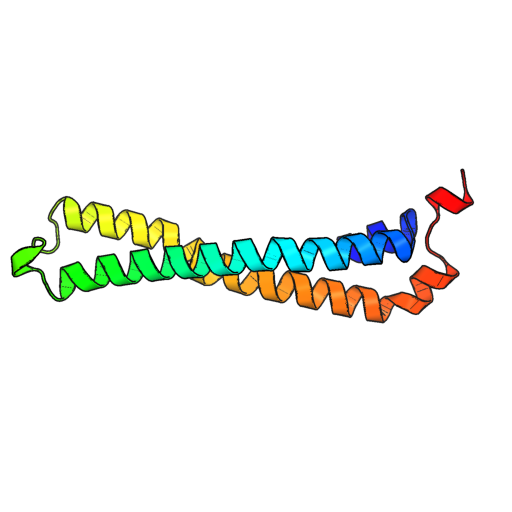 ? 8.804 4.066 -9.278 1.00 91.75 73 GLY A O 1
ATOM 521 N N . ASP A 1 74 ? 9.186 5.775 -10.691 1.00 92.19 74 ASP A N 1
ATOM 522 C CA . ASP A 1 74 ? 9.657 6.755 -9.704 1.00 92.19 74 ASP A CA 1
ATOM 523 C C . ASP A 1 74 ? 8.639 6.987 -8.565 1.00 92.19 74 ASP A C 1
ATOM 525 O O . ASP A 1 74 ? 8.977 6.737 -7.403 1.00 92.19 74 ASP A O 1
ATOM 529 N N . PRO A 1 75 ? 7.362 7.346 -8.823 1.00 91.62 75 PRO A N 1
ATOM 530 C CA . PRO A 1 75 ? 6.390 7.492 -7.740 1.00 91.62 75 PRO A CA 1
ATOM 531 C C . PRO A 1 75 ? 6.125 6.169 -7.002 1.00 91.62 75 PRO A C 1
ATOM 533 O O . PRO A 1 75 ? 5.917 6.176 -5.787 1.00 91.62 75 PRO A O 1
ATOM 536 N N . LEU A 1 76 ? 6.181 5.025 -7.695 1.00 86.69 76 LEU A N 1
ATOM 537 C CA . LEU A 1 76 ? 5.932 3.710 -7.096 1.00 86.69 76 LEU A CA 1
ATOM 538 C C . LEU A 1 76 ? 7.021 3.310 -6.090 1.00 86.69 76 LEU A C 1
ATOM 540 O O . LEU A 1 76 ? 6.701 2.888 -4.973 1.00 86.69 76 LEU A O 1
ATOM 544 N N . LYS A 1 77 ? 8.299 3.449 -6.464 1.00 83.81 77 LYS A N 1
ATOM 545 C CA . LYS A 1 77 ? 9.433 3.011 -5.634 1.00 83.81 77 LYS A CA 1
ATOM 546 C C . LYS A 1 77 ? 9.840 4.044 -4.580 1.00 83.81 77 LYS A C 1
ATOM 548 O O . LYS A 1 77 ? 10.181 3.641 -3.468 1.00 83.81 77 LYS A O 1
ATOM 553 N N . ASP A 1 78 ? 9.755 5.338 -4.897 1.00 83.69 78 ASP A N 1
ATOM 554 C CA . ASP A 1 78 ? 10.301 6.400 -4.042 1.00 83.69 78 ASP A CA 1
ATOM 555 C C . ASP A 1 78 ? 9.235 7.060 -3.162 1.00 83.69 78 ASP A C 1
ATOM 557 O O . ASP A 1 78 ? 9.529 7.470 -2.040 1.00 83.69 78 ASP A O 1
ATOM 561 N N . THR A 1 79 ? 7.979 7.110 -3.620 1.00 82.38 79 THR A N 1
ATOM 562 C CA . THR A 1 79 ? 6.885 7.737 -2.861 1.00 82.38 79 THR A CA 1
ATOM 563 C C . THR A 1 79 ? 6.013 6.682 -2.184 1.00 82.38 79 THR A C 1
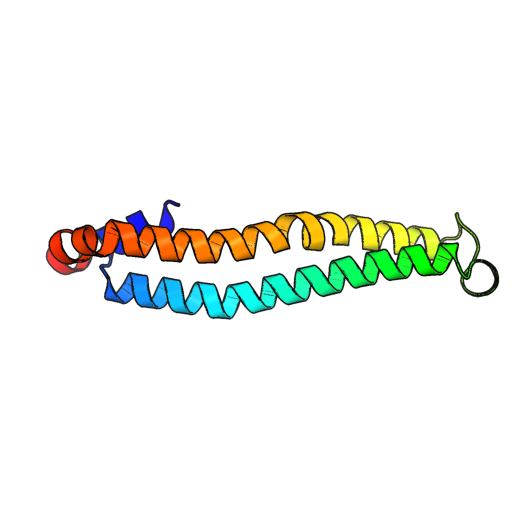ATOM 565 O O . THR A 1 79 ? 6.042 6.529 -0.961 1.00 82.38 79 THR A O 1
ATOM 568 N N . SER A 1 80 ? 5.278 5.886 -2.964 1.00 81.88 80 SER A N 1
ATOM 569 C CA . SER A 1 80 ? 4.253 4.978 -2.435 1.00 81.88 80 SER A CA 1
ATOM 570 C C . SER A 1 80 ? 4.824 3.881 -1.535 1.00 81.88 80 SER A C 1
ATOM 572 O O . SER A 1 80 ? 4.233 3.583 -0.496 1.00 81.88 80 SER A O 1
ATOM 574 N N . ARG A 1 81 ? 5.993 3.315 -1.867 1.00 77.88 81 ARG A N 1
ATOM 575 C CA . ARG A 1 81 ? 6.645 2.294 -1.029 1.00 77.88 81 ARG A CA 1
ATOM 576 C C . ARG A 1 81 ? 6.929 2.795 0.388 1.00 77.88 81 ARG A C 1
ATOM 578 O O . ARG A 1 81 ? 6.584 2.122 1.360 1.00 77.88 81 ARG A O 1
ATOM 585 N N . SER A 1 82 ? 7.582 3.954 0.501 1.00 77.25 82 SER A N 1
ATOM 586 C CA . SER A 1 82 ? 7.948 4.541 1.794 1.00 77.25 82 SER A CA 1
ATOM 587 C C . SER A 1 82 ? 6.693 4.867 2.609 1.00 77.25 82 SER A C 1
ATOM 589 O O . SER A 1 82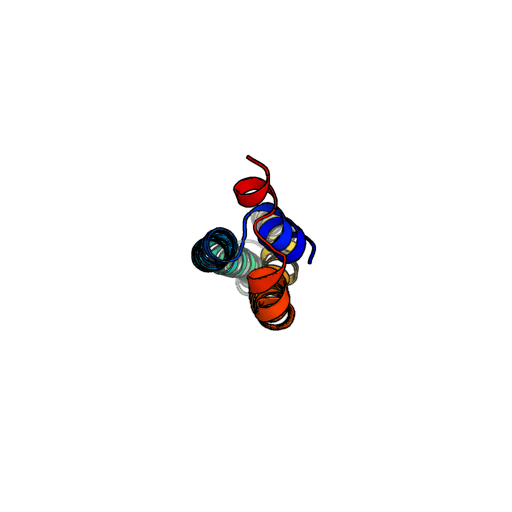 ? 6.582 4.498 3.783 1.00 77.25 82 SER A O 1
ATOM 591 N N . SER A 1 83 ? 5.689 5.457 1.954 1.00 84.50 83 SER A N 1
ATOM 592 C CA . SER A 1 83 ? 4.435 5.853 2.588 1.00 84.50 83 SER A CA 1
ATOM 593 C C . SER A 1 83 ? 3.591 4.675 3.079 1.00 84.50 83 SER A C 1
ATOM 595 O O . SER A 1 83 ? 3.008 4.784 4.153 1.00 84.50 83 SER A O 1
ATOM 597 N N . LEU A 1 84 ? 3.535 3.544 2.365 1.00 86.00 84 LEU A N 1
ATOM 598 C CA . LEU A 1 84 ? 2.727 2.384 2.777 1.00 86.00 84 LEU A CA 1
ATOM 599 C C . LEU A 1 84 ? 3.256 1.716 4.054 1.00 86.00 84 LEU A C 1
ATOM 601 O O . LEU A 1 84 ? 2.480 1.381 4.947 1.00 86.00 84 LEU A O 1
ATOM 605 N N . ASN A 1 85 ? 4.576 1.579 4.189 1.00 83.81 85 ASN A N 1
ATOM 606 C CA . ASN A 1 85 ? 5.179 1.047 5.414 1.00 83.81 85 ASN A CA 1
ATOM 607 C C . ASN A 1 85 ? 4.933 1.977 6.615 1.00 83.81 85 ASN A C 1
ATOM 609 O O . ASN A 1 85 ? 4.621 1.522 7.716 1.00 83.81 85 ASN A O 1
ATOM 613 N N . ILE A 1 86 ? 5.037 3.290 6.393 1.00 86.75 86 ILE A N 1
ATOM 614 C CA . ILE A 1 86 ? 4.744 4.298 7.415 1.00 86.75 86 ILE A CA 1
ATOM 615 C C . ILE A 1 86 ? 3.255 4.279 7.780 1.00 86.75 86 ILE A C 1
ATOM 617 O O . ILE A 1 86 ? 2.928 4.319 8.963 1.00 86.75 86 ILE A O 1
ATOM 621 N N . LEU A 1 87 ? 2.355 4.155 6.801 1.00 87.88 87 LEU A N 1
ATOM 622 C CA . LEU A 1 87 ? 0.909 4.084 7.009 1.00 87.88 87 LEU A CA 1
ATOM 623 C C . LEU A 1 87 ? 0.541 2.952 7.975 1.00 87.88 87 LEU A C 1
ATOM 625 O O . LEU A 1 87 ? -0.154 3.199 8.959 1.00 87.88 87 LEU A O 1
ATOM 629 N N . ILE A 1 88 ? 1.042 1.739 7.728 1.00 87.38 88 ILE A N 1
ATOM 630 C CA . ILE A 1 88 ? 0.758 0.563 8.563 1.00 87.38 88 ILE A CA 1
ATOM 631 C C . ILE A 1 88 ? 1.283 0.776 9.989 1.00 87.38 88 ILE A C 1
ATOM 633 O O . ILE A 1 88 ? 0.537 0.607 10.955 1.00 87.38 88 ILE A O 1
ATOM 637 N N . LYS A 1 89 ? 2.542 1.211 10.135 1.00 87.56 89 LYS A N 1
ATOM 638 C CA . LYS A 1 89 ? 3.147 1.451 11.456 1.00 87.56 89 LYS A CA 1
ATOM 639 C C . LYS A 1 89 ? 2.422 2.544 12.235 1.00 87.56 89 LYS A C 1
ATOM 641 O O . LYS A 1 89 ? 2.166 2.383 13.423 1.00 87.56 89 LYS A O 1
ATOM 646 N N . LEU A 1 90 ? 2.061 3.637 11.569 1.00 90.50 90 LEU A N 1
ATOM 647 C CA . LEU A 1 90 ? 1.349 4.742 12.196 1.00 90.50 90 LEU A CA 1
ATOM 648 C C . LEU A 1 90 ? -0.076 4.360 12.602 1.00 90.50 90 LEU A C 1
ATOM 650 O O . LEU A 1 90 ? -0.532 4.789 13.658 1.00 90.50 90 LEU A O 1
ATOM 654 N N . MET A 1 91 ? -0.782 3.555 11.804 1.00 90.81 91 MET A N 1
ATOM 655 C CA . MET A 1 91 ? -2.098 3.044 12.199 1.00 90.81 91 MET A CA 1
ATOM 656 C C . MET A 1 91 ? -1.995 2.096 13.394 1.00 90.81 91 MET A C 1
ATOM 658 O O . MET A 1 91 ? -2.811 2.209 14.306 1.00 90.81 91 MET A O 1
ATOM 662 N N . ALA A 1 92 ? -0.987 1.221 13.432 1.00 91.06 92 ALA A N 1
ATOM 663 C CA . ALA A 1 92 ? -0.766 0.308 14.551 1.00 91.06 92 ALA A CA 1
ATOM 664 C C . ALA A 1 92 ? -0.434 1.058 15.852 1.00 91.06 92 ALA A C 1
ATOM 666 O O . ALA A 1 92 ? -1.108 0.863 16.861 1.00 91.06 92 ALA A O 1
ATOM 667 N N . VAL A 1 93 ? 0.546 1.969 15.821 1.00 93.00 93 VAL A N 1
ATOM 668 C CA . VAL A 1 93 ? 0.929 2.764 17.000 1.00 93.00 93 VAL A CA 1
ATOM 669 C C . VAL A 1 93 ? -0.203 3.696 17.426 1.00 93.00 93 VAL A C 1
ATOM 671 O O . VAL A 1 93 ? -0.506 3.776 18.611 1.00 93.00 93 VAL A O 1
ATOM 674 N N . GLY A 1 94 ? -0.883 4.351 16.479 1.00 91.44 94 GLY A N 1
ATOM 675 C CA . GLY A 1 94 ? -2.050 5.179 16.784 1.00 91.44 94 GLY A CA 1
ATOM 676 C C . GLY A 1 94 ? -3.161 4.377 17.464 1.00 91.44 94 GLY A C 1
ATOM 677 O O . GLY A 1 94 ? -3.706 4.815 18.470 1.00 91.44 94 GLY A O 1
ATOM 678 N N . SER A 1 95 ? -3.449 3.169 16.976 1.00 92.06 95 SER A N 1
ATOM 679 C CA . SER A 1 95 ? -4.443 2.287 17.600 1.00 92.06 95 SER A CA 1
ATOM 680 C C . SER A 1 95 ? -4.030 1.852 19.004 1.00 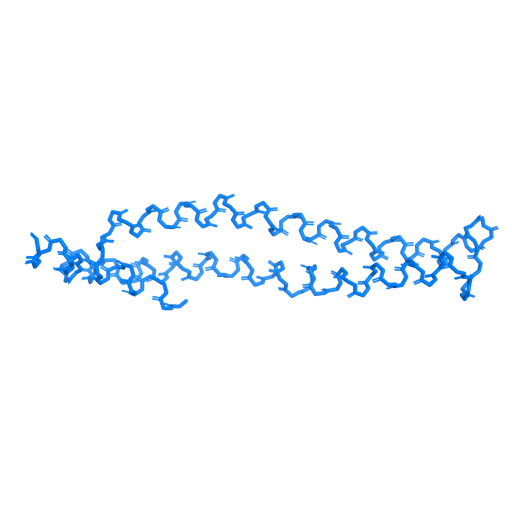92.06 95 SER A C 1
ATOM 682 O O . SER A 1 95 ? -4.871 1.818 19.894 1.00 92.06 95 SER A O 1
ATOM 684 N N . LEU A 1 96 ? -2.740 1.569 19.217 1.00 93.31 96 LEU A N 1
ATOM 685 C CA . LEU A 1 96 ? -2.208 1.176 20.520 1.00 93.31 96 LEU A CA 1
ATOM 686 C C . LEU A 1 96 ? -2.299 2.312 21.549 1.00 93.31 96 LEU A C 1
ATOM 688 O O . LEU A 1 96 ? -2.731 2.081 22.673 1.00 93.31 96 LEU A O 1
ATOM 692 N N . VAL A 1 97 ? -1.943 3.540 21.162 1.00 95.38 97 VAL A N 1
ATOM 693 C CA . VAL A 1 97 ? -2.014 4.719 22.044 1.00 95.38 97 VAL A CA 1
ATOM 694 C C . VAL A 1 97 ? -3.449 4.988 22.504 1.00 95.38 97 VAL A C 1
ATOM 696 O O . VAL A 1 97 ? -3.675 5.303 23.669 1.00 95.38 97 VAL A O 1
ATOM 699 N N . PHE A 1 98 ? -4.428 4.824 21.612 1.00 93.69 98 PHE A N 1
ATOM 700 C CA . PHE A 1 98 ? -5.843 5.047 21.919 1.00 93.69 98 PHE A CA 1
ATOM 701 C C . PHE A 1 98 ? -6.593 3.778 22.361 1.00 93.69 98 PHE A C 1
ATOM 703 O O . PHE A 1 98 ? -7.806 3.834 22.560 1.00 93.69 98 PHE A O 1
ATOM 710 N N . ALA A 1 99 ? -5.908 2.648 22.568 1.00 93.06 99 ALA A N 1
ATOM 711 C CA . ALA A 1 99 ? -6.549 1.361 22.849 1.00 93.06 99 ALA A CA 1
ATOM 712 C C . ALA A 1 99 ? -7.455 1.411 24.090 1.00 93.06 99 ALA A C 1
ATOM 714 O O . ALA A 1 99 ? -8.629 1.051 24.011 1.00 93.06 99 ALA A O 1
ATOM 715 N N . SER A 1 100 ? -6.948 1.938 25.211 1.00 94.06 100 SER A N 1
ATOM 716 C CA . SER A 1 100 ? -7.731 2.090 26.448 1.00 94.06 100 SER A CA 1
ATOM 717 C C . SER A 1 100 ? -8.926 3.028 26.273 1.00 94.06 100 SER A C 1
ATOM 719 O O . SER A 1 100 ? -9.974 2.826 26.882 1.00 94.06 100 SER A O 1
ATOM 721 N N . PHE A 1 101 ? -8.797 4.051 25.423 1.00 95.50 101 PHE A N 1
ATOM 722 C CA . PHE A 1 101 ? -9.900 4.959 25.121 1.00 95.50 101 PHE A CA 1
ATOM 723 C C . PHE A 1 101 ? -10.996 4.251 24.315 1.00 95.50 101 PHE A C 1
ATOM 725 O O . PHE A 1 101 ? -12.167 4.343 24.682 1.00 95.50 101 PHE A O 1
ATOM 732 N N . PHE A 1 102 ? -10.629 3.505 23.269 1.00 94.50 102 PHE A N 1
ATOM 733 C CA . PHE A 1 102 ? -11.583 2.759 22.446 1.00 94.50 102 PHE A CA 1
ATOM 734 C C . PHE A 1 102 ? -12.265 1.625 23.211 1.00 94.50 102 PHE A C 1
ATOM 736 O O . PHE A 1 102 ? -13.460 1.419 23.026 1.00 94.50 102 PHE A O 1
ATOM 743 N N . ALA A 1 103 ? -11.553 0.931 24.100 1.00 92.62 103 ALA A N 1
ATOM 744 C CA . ALA A 1 103 ? -12.146 -0.123 24.921 1.00 92.62 103 ALA A CA 1
ATOM 745 C C . ALA A 1 103 ? -13.270 0.417 25.826 1.00 92.62 103 ALA A C 1
ATOM 747 O O . ALA A 1 103 ? -14.320 -0.206 25.961 1.00 92.62 103 ALA A O 1
ATOM 748 N N . THR A 1 104 ? -13.081 1.606 26.400 1.00 93.50 104 THR A N 1
ATOM 749 C CA . THR A 1 104 ? -14.060 2.207 27.317 1.00 93.50 104 THR A CA 1
ATOM 750 C C . THR A 1 104 ? -15.173 2.956 26.570 1.00 93.50 104 THR A C 1
ATOM 752 O O . THR A 1 104 ? -16.359 2.764 26.846 1.00 93.50 104 THR A O 1
ATOM 755 N N . HIS A 1 105 ? -14.817 3.792 25.591 1.00 93.44 105 HIS A N 1
ATOM 756 C CA . HIS A 1 105 ? -15.731 4.756 24.957 1.00 93.44 105 HIS A CA 1
ATOM 757 C C . HIS A 1 105 ? -16.075 4.436 23.495 1.00 93.44 105 HIS A C 1
ATOM 759 O O . HIS A 1 105 ? -16.940 5.090 22.919 1.00 93.44 105 HIS A O 1
ATOM 765 N N . GLY A 1 106 ? -15.421 3.448 22.886 1.00 93.56 106 GLY A N 1
ATOM 766 C CA . GLY A 1 106 ? -15.658 3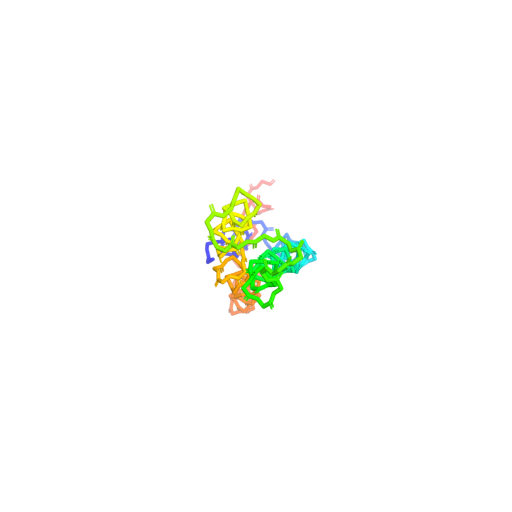.050 21.499 1.00 93.56 106 GLY A CA 1
ATOM 767 C C . GLY A 1 106 ? -16.876 2.146 21.316 1.00 93.56 106 GLY A C 1
ATOM 768 O O . GLY A 1 106 ? -17.588 1.817 22.274 1.00 93.56 106 GLY A O 1
ATOM 769 N N . GLY A 1 107 ? -17.105 1.751 20.062 1.00 93.44 107 GLY A N 1
ATOM 770 C CA . GLY A 1 107 ? -18.216 0.882 19.664 1.00 93.44 107 GLY A CA 1
ATOM 771 C C . GLY A 1 107 ? -19.585 1.558 19.739 1.00 93.44 107 GLY A C 1
ATOM 772 O O . GLY A 1 107 ? -20.572 0.887 20.022 1.00 93.44 107 GLY A O 1
ATOM 773 N N . LEU A 1 108 ? -19.655 2.878 19.524 1.00 94.56 108 LEU A N 1
ATOM 774 C CA . LEU A 1 108 ? -20.894 3.649 19.677 1.00 94.56 108 LEU A CA 1
ATOM 775 C C . LEU A 1 108 ? -22.063 3.085 18.861 1.00 94.56 108 LEU A C 1
ATOM 777 O O . LEU A 1 108 ? -23.179 3.065 19.366 1.00 94.56 108 LEU A O 1
ATOM 781 N N . LEU A 1 109 ? -21.824 2.591 17.642 1.00 93.81 109 LEU A N 1
ATOM 782 C CA . LEU A 1 109 ? -22.897 2.028 16.817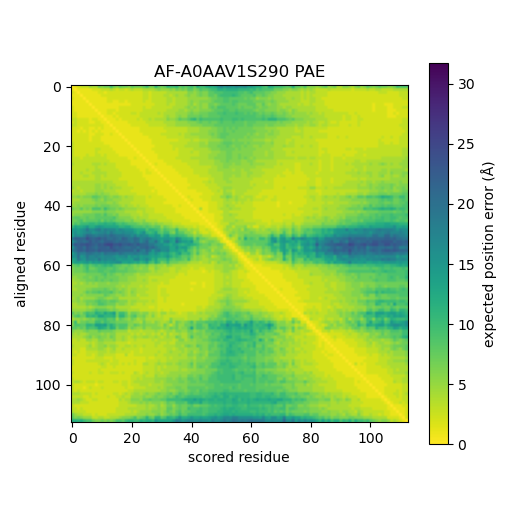 1.00 93.81 109 LEU A CA 1
ATOM 783 C C . LEU A 1 109 ? -23.517 0.785 17.459 1.00 93.81 109 LEU A C 1
ATOM 785 O O . LEU A 1 109 ? -24.734 0.703 17.529 1.00 93.81 109 LEU A O 1
ATOM 789 N N . PHE A 1 110 ? -22.694 -0.120 17.990 1.00 93.38 110 PHE A N 1
ATOM 790 C CA . PHE A 1 110 ? -23.152 -1.340 18.669 1.00 93.38 110 PHE A CA 1
ATOM 791 C C . PHE A 1 110 ? -23.726 -1.089 20.072 1.00 93.38 110 PHE A C 1
ATOM 793 O O . PHE A 1 110 ? -24.267 -1.998 20.689 1.00 93.38 110 PHE A O 1
ATOM 800 N N . LYS A 1 111 ? -23.540 0.119 20.619 1.00 90.12 111 LYS A N 1
ATOM 801 C CA . LYS A 1 111 ? -24.112 0.536 21.907 1.00 90.12 111 LYS A CA 1
ATOM 802 C C . LYS A 1 111 ? -25.454 1.252 21.747 1.00 90.12 111 LYS A C 1
ATOM 804 O O . LYS A 1 111 ? -26.244 1.249 22.685 1.00 90.12 111 LYS A O 1
ATOM 809 N N . ILE A 1 112 ? -25.667 1.929 20.617 1.00 91.88 112 ILE A N 1
ATOM 810 C CA . ILE A 1 112 ? -26.866 2.739 20.347 1.00 91.88 112 ILE A CA 1
ATOM 811 C C . ILE A 1 112 ? -27.952 1.918 19.638 1.00 91.88 112 ILE A C 1
ATOM 813 O O . ILE A 1 112 ? -29.134 2.148 19.896 1.00 91.88 112 ILE A O 1
ATOM 817 N N . PHE A 1 113 ? -27.558 1.000 18.754 1.00 86.81 113 PHE A N 1
ATOM 818 C CA . PHE A 1 113 ? -28.442 0.084 18.031 1.00 86.81 113 PHE A CA 1
ATOM 819 C C . PHE A 1 113 ? -28.251 -1.342 18.541 1.00 86.81 113 PHE A C 1
ATOM 821 O O . PHE A 1 113 ? -29.267 -2.068 18.598 1.00 86.81 113 PHE A O 1
#

Mean predicted aligned error: 5.57 Å

Nearest PDB structures (foldseek):
  8b22-assembly1_B  TM=9.631E-01  e=2.350E-04  Thermotoga maritima
  1l6t-assembly1_A  TM=5.366E-01  e=4.585E+00  Escherichia coli
  7nsu-assembly1_D  TM=6.752E-01  e=8.529E+00  Escherichia coli